Protein AF-A0A0A9HDL9-F1 (afdb_monomer_lite)

Foldseek 3Di:
DFDFDDDDPDTQGQLNVLVVVLVPDPPVCVVVSVCCVVPDDSVPFGPCVVVVNPPGPD

Secondary structure (DSSP, 8-state):
-PPPEESSSSEE-HHHHHHHHHHTS-GGGHHHHHHHHHHS-GGG--HHHHTT-SS---

Sequence (58 aa):
MHSMITLSDEDVDEQKAVEKLLRVTPKRYNQIALSIETLLDLSELCIEEVTGKAQGCR

Structure (mmCIF, N/CA/C/O backbone):
data_AF-A0A0A9HDL9-F1
#
_entry.id   AF-A0A0A9HDL9-F1
#
loop_
_atom_site.group_PDB
_atom_site.id
_atom_site.type_symbol
_atom_site.label_atom_id
_atom_site.label_alt_id
_atom_site.label_comp_id
_atom_site.label_asym_id
_atom_site.label_entity_id
_atom_site.label_seq_id
_atom_site.pdbx_PDB_ins_code
_atom_site.Cartn_x
_atom_site.Cartn_y
_atom_site.Cartn_z
_atom_site.occupancy
_atom_site.B_iso_or_equiv
_atom_site.auth_seq_id
_atom_site.auth_comp_id
_atom_site.auth_asym_id
_atom_site.auth_atom_id
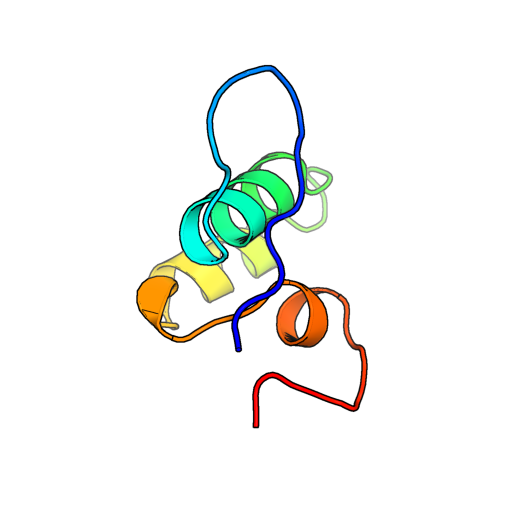_atom_site.pdbx_PDB_model_num
ATOM 1 N N . MET A 1 1 ? 2.177 5.398 -20.635 1.00 39.34 1 MET A N 1
ATOM 2 C CA . MET A 1 1 ? 2.816 6.706 -20.373 1.00 39.34 1 MET A CA 1
ATOM 3 C C . MET A 1 1 ? 2.409 7.078 -18.956 1.00 39.34 1 MET A C 1
ATOM 5 O O . MET A 1 1 ? 1.293 7.540 -18.797 1.00 39.34 1 MET A O 1
ATOM 9 N N . HIS A 1 2 ? 3.214 6.759 -17.935 1.00 47.12 2 HIS A N 1
ATOM 10 C CA . HIS A 1 2 ? 2.856 7.088 -16.547 1.00 47.12 2 HIS A CA 1
ATOM 11 C C . HIS A 1 2 ? 3.034 8.593 -16.325 1.00 47.12 2 HIS A C 1
ATOM 13 O O . HIS A 1 2 ? 4.115 9.133 -16.562 1.00 47.12 2 HIS A O 1
ATOM 19 N N . SER A 1 3 ? 1.946 9.277 -15.975 1.00 53.19 3 SER A N 1
ATOM 20 C CA . SER A 1 3 ? 1.921 10.715 -15.724 1.00 53.19 3 SER A CA 1
ATOM 21 C C . SER A 1 3 ? 2.502 11.020 -14.349 1.00 53.19 3 SER A C 1
ATOM 23 O O . SER A 1 3 ? 1.982 10.581 -13.334 1.00 53.19 3 SER A O 1
ATOM 25 N N . MET A 1 4 ? 3.576 11.797 -14.332 1.00 49.19 4 MET A N 1
ATOM 26 C CA . MET A 1 4 ? 4.316 12.181 -13.137 1.00 49.19 4 MET A CA 1
ATOM 27 C C . MET A 1 4 ? 3.588 13.309 -12.389 1.00 49.19 4 MET A C 1
ATOM 29 O O . MET A 1 4 ? 3.320 14.366 -12.964 1.00 49.19 4 MET A O 1
ATOM 33 N N . ILE A 1 5 ? 3.251 13.088 -11.114 1.00 53.38 5 ILE A N 1
ATOM 34 C CA . ILE A 1 5 ? 2.619 14.090 -10.244 1.00 53.38 5 ILE A CA 1
ATOM 35 C C . ILE A 1 5 ? 3.703 14.699 -9.349 1.00 53.38 5 ILE A C 1
ATOM 37 O O . ILE A 1 5 ? 4.252 14.038 -8.474 1.00 53.38 5 ILE A O 1
ATOM 41 N N . THR A 1 6 ? 4.012 15.980 -9.545 1.00 45.62 6 THR A N 1
ATOM 42 C CA . THR A 1 6 ? 5.054 16.685 -8.786 1.00 45.62 6 THR A CA 1
ATOM 43 C C . THR A 1 6 ? 4.507 17.214 -7.459 1.00 45.62 6 THR A C 1
ATOM 45 O O . THR A 1 6 ? 3.827 18.243 -7.421 1.00 45.62 6 THR A O 1
ATOM 48 N N . LEU A 1 7 ? 4.828 16.543 -6.355 1.00 53.34 7 LEU A N 1
ATOM 49 C CA . LEU A 1 7 ? 4.669 17.080 -5.005 1.00 53.34 7 LEU A CA 1
ATOM 50 C C . LEU A 1 7 ? 6.058 17.115 -4.357 1.00 53.34 7 LEU A C 1
ATOM 52 O O . LEU A 1 7 ? 6.539 16.094 -3.881 1.00 53.34 7 LEU A O 1
ATOM 56 N N . SER A 1 8 ? 6.660 18.314 -4.322 1.00 53.19 8 SER A N 1
ATOM 57 C CA . SER A 1 8 ? 7.969 18.659 -3.722 1.00 53.19 8 SER A CA 1
ATOM 58 C C . SER A 1 8 ? 9.198 17.996 -4.360 1.00 53.19 8 SER A C 1
ATOM 60 O O . SER A 1 8 ? 9.581 16.949 -3.878 1.00 53.19 8 SER A O 1
ATOM 62 N N . ASP A 1 9 ? 9.805 18.647 -5.371 1.00 55.78 9 ASP A N 1
ATOM 63 C CA . ASP A 1 9 ? 11.159 18.487 -5.991 1.00 55.78 9 ASP A CA 1
ATOM 64 C C . ASP A 1 9 ? 11.741 17.076 -6.256 1.00 55.78 9 ASP A C 1
ATOM 66 O O . ASP A 1 9 ? 12.784 16.937 -6.885 1.00 55.78 9 ASP A O 1
ATOM 70 N N . GLU A 1 10 ? 11.059 16.023 -5.838 1.00 65.69 10 GLU A N 1
ATOM 71 C CA . GLU A 1 10 ? 11.345 14.631 -6.102 1.00 65.69 10 GLU A CA 1
ATOM 72 C C . GLU A 1 10 ? 10.203 14.098 -6.957 1.00 65.69 10 GLU A C 1
ATOM 74 O O . GLU A 1 10 ? 9.019 14.256 -6.639 1.00 65.69 10 GLU A O 1
ATOM 79 N N . ASP A 1 11 ? 10.570 13.464 -8.061 1.00 69.75 11 ASP A N 1
ATOM 80 C CA . ASP A 1 11 ? 9.630 12.753 -8.903 1.00 69.75 11 ASP A CA 1
ATOM 81 C C . ASP A 1 11 ? 8.936 11.659 -8.075 1.00 69.75 11 ASP A C 1
ATOM 83 O O . ASP A 1 11 ? 9.561 10.698 -7.606 1.00 69.75 11 ASP A O 1
ATOM 87 N N . VAL A 1 12 ? 7.630 11.825 -7.857 1.00 81.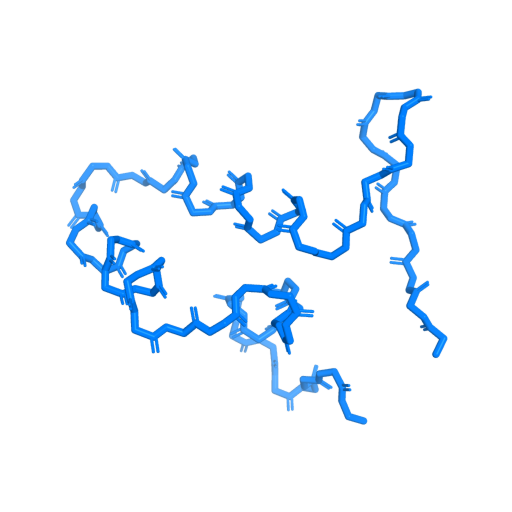31 12 VAL A N 1
ATOM 88 C CA . VAL A 1 12 ? 6.793 10.825 -7.194 1.00 81.31 12 VAL A CA 1
ATOM 89 C C . VAL A 1 12 ? 6.302 9.860 -8.266 1.00 81.31 12 VAL A C 1
ATOM 91 O O . VAL A 1 12 ? 5.498 10.223 -9.124 1.00 81.31 12 VAL A O 1
ATOM 94 N N . ASP A 1 13 ? 6.821 8.635 -8.228 1.00 88.50 13 ASP A N 1
ATOM 95 C CA . ASP A 1 13 ? 6.302 7.522 -9.020 1.00 88.50 13 ASP A CA 1
ATOM 96 C C . ASP A 1 13 ? 4.954 7.015 -8.465 1.00 88.50 13 ASP A C 1
ATOM 98 O O . ASP A 1 13 ? 4.574 7.318 -7.330 1.00 88.50 13 ASP A O 1
ATOM 102 N N . GLU A 1 14 ? 4.203 6.270 -9.282 1.00 91.25 14 GLU A N 1
ATOM 103 C CA . GLU A 1 14 ? 2.854 5.787 -8.937 1.00 91.25 14 GLU A CA 1
ATOM 104 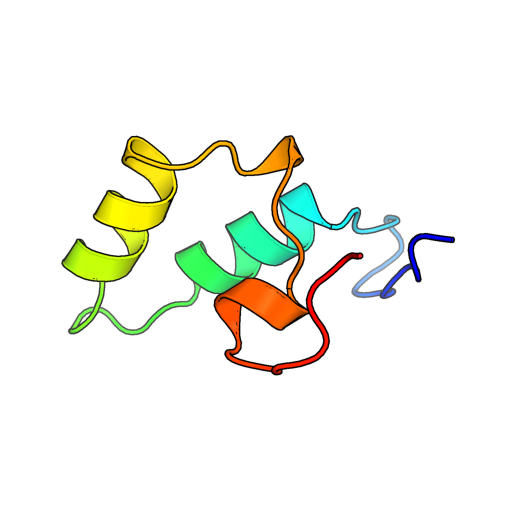C C . GLU A 1 14 ? 2.838 4.982 -7.634 1.00 91.25 14 GLU A C 1
ATOM 106 O O . GLU A 1 14 ? 1.989 5.224 -6.773 1.00 91.25 14 GLU A O 1
ATOM 111 N N . GLN A 1 15 ? 3.825 4.105 -7.435 1.00 93.12 15 GLN A N 1
ATOM 112 C CA . GLN A 1 15 ? 3.938 3.316 -6.213 1.00 93.12 15 GLN A CA 1
ATOM 113 C C . GLN A 1 15 ? 4.059 4.230 -4.985 1.00 93.12 15 GLN A C 1
ATOM 115 O O . GLN A 1 15 ? 3.284 4.098 -4.035 1.00 93.12 15 GLN A O 1
ATOM 120 N N . LYS A 1 16 ? 4.978 5.205 -5.001 1.00 92.62 16 LYS A N 1
ATOM 121 C CA . LYS A 1 16 ? 5.138 6.169 -3.898 1.00 92.62 16 LYS A CA 1
ATOM 122 C C . LYS A 1 16 ? 3.882 7.000 -3.671 1.00 92.62 16 LYS A C 1
ATOM 124 O O . LYS A 1 16 ? 3.561 7.330 -2.525 1.00 92.62 16 LYS A O 1
ATOM 129 N N . ALA A 1 17 ? 3.170 7.361 -4.735 1.00 92.56 17 ALA A N 1
ATOM 130 C CA . ALA A 1 17 ? 1.916 8.089 -4.619 1.00 92.56 17 ALA A CA 1
ATOM 131 C C . ALA A 1 17 ? 0.851 7.234 -3.909 1.00 92.56 17 ALA A C 1
ATOM 133 O O . ALA A 1 17 ? 0.216 7.710 -2.961 1.00 92.56 17 ALA A O 1
ATOM 134 N N . VAL A 1 18 ? 0.697 5.968 -4.307 1.00 94.31 18 VAL A N 1
ATOM 135 C CA . VAL A 1 18 ? -0.224 5.004 -3.685 1.00 94.31 18 VAL A CA 1
ATOM 136 C C . VAL A 1 18 ? 0.134 4.769 -2.218 1.00 94.31 18 VAL A C 1
ATOM 138 O O . VAL A 1 18 ? -0.726 4.921 -1.350 1.00 94.31 18 VAL A O 1
ATOM 141 N N . GLU A 1 19 ? 1.403 4.504 -1.906 1.00 94.75 19 GLU A N 1
ATOM 142 C CA . GLU A 1 19 ? 1.890 4.362 -0.528 1.00 94.75 19 GLU A CA 1
ATOM 143 C C . GLU A 1 19 ? 1.563 5.604 0.312 1.00 94.75 19 GLU A C 1
ATOM 145 O O . GLU A 1 19 ? 1.087 5.516 1.450 1.00 94.75 19 GLU A O 1
ATOM 150 N N . LYS A 1 20 ? 1.772 6.798 -0.255 1.00 94.00 20 LYS A N 1
ATOM 151 C CA . LYS A 1 20 ? 1.465 8.053 0.426 1.00 94.00 20 LYS A CA 1
ATOM 152 C C . LYS A 1 20 ? -0.029 8.192 0.700 1.00 94.00 20 LYS A C 1
ATOM 154 O O . LYS A 1 20 ? -0.387 8.611 1.804 1.00 94.00 20 LYS A O 1
ATOM 159 N N . LEU A 1 21 ? -0.880 7.846 -0.266 1.00 93.56 21 LEU A N 1
ATOM 160 C CA . LEU A 1 21 ? -2.336 7.885 -0.137 1.00 93.56 21 LEU A CA 1
ATOM 161 C C . LEU A 1 21 ? -2.824 6.942 0.972 1.00 93.56 21 LEU A C 1
ATOM 163 O O . LEU A 1 21 ? -3.590 7.355 1.848 1.00 93.56 21 LEU A O 1
ATOM 167 N N . LEU A 1 22 ? -2.334 5.700 0.985 1.00 95.50 22 LEU A N 1
ATOM 168 C CA . LEU A 1 22 ? -2.669 4.720 2.019 1.00 95.50 22 LEU A CA 1
ATOM 169 C C . LEU A 1 22 ? -2.211 5.203 3.401 1.00 95.50 22 LEU A C 1
ATOM 171 O O . LEU A 1 22 ? -2.994 5.182 4.351 1.00 95.50 22 LEU A O 1
ATOM 175 N N . ARG A 1 23 ? -1.016 5.796 3.505 1.00 94.81 23 ARG A N 1
ATOM 176 C CA . ARG A 1 23 ? -0.485 6.332 4.769 1.00 94.81 23 ARG A CA 1
ATOM 177 C C . ARG A 1 23 ? -1.274 7.514 5.344 1.00 94.81 23 ARG A C 1
ATOM 179 O O . ARG A 1 23 ? -1.313 7.675 6.564 1.00 94.81 23 ARG A O 1
ATOM 186 N N . VAL A 1 24 ? -1.871 8.367 4.507 1.00 94.69 24 VAL A N 1
ATOM 187 C CA . VAL A 1 24 ? -2.685 9.516 4.972 1.00 94.69 24 VAL A CA 1
ATOM 188 C C . VAL A 1 24 ? -4.155 9.156 5.210 1.00 94.69 24 VAL A C 1
ATOM 190 O O . VAL A 1 24 ? -4.953 10.020 5.584 1.00 94.69 24 VAL A O 1
ATOM 193 N N . THR A 1 25 ? -4.522 7.888 5.022 1.00 93.56 25 THR A N 1
ATOM 194 C CA . THR A 1 25 ? -5.890 7.404 5.204 1.00 93.56 25 THR A CA 1
ATOM 195 C C . THR A 1 25 ? -6.367 7.617 6.654 1.00 93.56 25 THR A C 1
ATOM 197 O O . THR A 1 25 ? -5.639 7.319 7.605 1.00 93.56 25 THR A O 1
ATOM 200 N N . PRO A 1 26 ? -7.598 8.131 6.882 1.00 96.81 26 PRO A N 1
ATOM 201 C CA . PRO A 1 26 ? -8.135 8.307 8.229 1.00 96.81 26 PRO A CA 1
ATOM 202 C C . PRO A 1 26 ? -8.150 7.004 9.035 1.00 96.81 26 PRO A C 1
ATOM 204 O O . PRO A 1 26 ? -8.554 5.966 8.519 1.00 96.81 26 PRO A O 1
ATOM 207 N N . LYS A 1 27 ? -7.858 7.085 10.343 1.00 95.25 27 LYS A N 1
ATOM 208 C CA . LYS A 1 27 ? -7.729 5.917 11.245 1.00 95.25 27 LYS A CA 1
ATOM 209 C C . LYS A 1 27 ? -8.865 4.893 11.159 1.00 95.25 27 LYS A C 1
ATOM 211 O O . LYS A 1 27 ? -8.631 3.697 11.299 1.00 95.25 27 LYS A O 1
ATOM 216 N N . ARG A 1 28 ? -10.097 5.356 10.921 1.00 97.44 28 ARG A N 1
ATOM 217 C CA . ARG A 1 28 ? -11.286 4.497 10.777 1.00 97.44 28 ARG A CA 1
ATOM 218 C C . ARG A 1 28 ? -11.229 3.543 9.574 1.00 97.44 28 ARG A C 1
ATOM 220 O O . ARG A 1 28 ? -12.011 2.605 9.531 1.00 97.44 28 ARG A O 1
ATOM 227 N N . TYR A 1 29 ? -10.315 3.766 8.631 1.00 96.94 29 TYR A N 1
ATOM 228 C CA . TYR A 1 29 ? -10.091 2.920 7.459 1.00 96.94 29 TYR A CA 1
ATOM 229 C C . TYR A 1 29 ? -8.712 2.237 7.470 1.00 96.94 29 TYR A C 1
ATOM 231 O O . TYR A 1 29 ? -8.332 1.641 6.468 1.00 96.94 29 TYR A O 1
ATOM 239 N N . ASN A 1 30 ? -7.972 2.266 8.588 1.00 95.25 30 ASN A N 1
ATOM 240 C CA . ASN A 1 30 ? -6.636 1.657 8.679 1.00 95.25 30 ASN A CA 1
ATOM 241 C C . ASN A 1 30 ? -6.626 0.178 8.291 1.00 95.25 30 ASN A C 1
ATOM 243 O O . ASN A 1 30 ? -5.682 -0.283 7.668 1.00 95.25 30 ASN A O 1
ATOM 247 N N . GLN A 1 31 ? -7.674 -0.567 8.647 1.00 97.69 31 GLN A N 1
ATOM 248 C CA . GLN A 1 31 ? -7.766 -1.979 8.288 1.00 97.69 31 GLN A CA 1
ATOM 249 C C . GLN A 1 31 ? -7.859 -2.182 6.771 1.00 97.69 31 GLN A C 1
ATOM 251 O O . GLN A 1 31 ? -7.289 -3.134 6.247 1.00 97.69 31 GLN A O 1
ATOM 256 N N . ILE A 1 32 ? -8.550 -1.281 6.067 1.00 95.75 32 ILE A N 1
ATOM 257 C CA . ILE A 1 32 ? -8.661 -1.321 4.607 1.00 95.75 32 ILE A CA 1
ATOM 258 C C . ILE A 1 32 ? -7.309 -0.964 3.987 1.00 95.75 32 ILE A C 1
ATOM 260 O O . ILE A 1 32 ? -6.830 -1.717 3.148 1.00 95.75 32 ILE A O 1
ATOM 264 N N . ALA A 1 33 ? -6.663 0.111 4.452 1.00 96.38 33 ALA A N 1
ATOM 265 C CA . ALA A 1 33 ? -5.327 0.490 3.986 1.00 96.38 33 ALA A CA 1
ATOM 266 C C . ALA A 1 33 ? -4.307 -0.646 4.190 1.00 96.38 33 ALA A C 1
ATOM 268 O O . ALA A 1 33 ? -3.639 -1.042 3.243 1.00 96.38 33 ALA A O 1
ATOM 269 N N . LEU A 1 34 ? -4.283 -1.257 5.380 1.00 96.44 34 LEU A N 1
ATOM 270 C CA . LEU A 1 34 ? -3.411 -2.393 5.687 1.00 96.44 34 LEU A CA 1
ATOM 271 C C . LEU A 1 34 ? -3.705 -3.606 4.797 1.00 96.44 34 LEU A C 1
ATOM 273 O O . LEU A 1 34 ? -2.786 -4.298 4.371 1.00 96.44 34 LEU A O 1
ATOM 277 N N . SER A 1 35 ? -4.982 -3.880 4.518 1.00 97.50 35 SER A N 1
ATOM 278 C CA . SER A 1 35 ? -5.364 -4.985 3.633 1.00 97.50 35 SER A CA 1
ATOM 279 C C . SER A 1 35 ? -4.864 -4.749 2.209 1.00 97.50 35 SER A C 1
ATOM 281 O O . SER A 1 35 ? -4.389 -5.689 1.587 1.00 97.50 35 SER A O 1
ATOM 283 N N . ILE A 1 36 ? -4.914 -3.511 1.710 1.00 95.44 36 ILE A N 1
ATOM 284 C CA . ILE A 1 36 ? -4.361 -3.145 0.398 1.00 95.44 36 ILE A CA 1
ATOM 285 C C . ILE A 1 36 ? -2.840 -3.343 0.386 1.00 95.44 36 ILE A C 1
ATOM 287 O O . ILE A 1 36 ? -2.344 -4.054 -0.479 1.00 95.44 36 ILE A O 1
ATOM 291 N N . GLU A 1 37 ? -2.126 -2.800 1.378 1.00 95.12 37 GLU A N 1
ATOM 292 C CA . GLU A 1 37 ? -0.664 -2.942 1.510 1.00 95.12 37 GLU A CA 1
ATOM 293 C C . GLU A 1 37 ? -0.210 -4.404 1.639 1.00 95.12 37 GLU A C 1
ATOM 295 O O . GLU A 1 37 ? 0.881 -4.757 1.204 1.00 95.12 37 GLU A O 1
ATOM 300 N N . THR A 1 38 ? -1.029 -5.259 2.258 1.00 96.25 38 THR A N 1
ATOM 301 C CA . THR A 1 38 ? -0.669 -6.662 2.513 1.00 96.25 38 THR A CA 1
ATOM 302 C C . THR A 1 38 ? -1.027 -7.581 1.346 1.00 96.25 38 THR A C 1
ATOM 304 O O . THR A 1 38 ? -0.343 -8.577 1.121 1.00 96.25 38 THR A O 1
ATOM 307 N N . LEU A 1 39 ? -2.139 -7.312 0.657 1.00 97.19 39 LEU A N 1
ATOM 308 C CA . LEU A 1 39 ? -2.716 -8.244 -0.316 1.00 97.19 39 LEU A CA 1
ATOM 309 C C . LEU A 1 39 ? -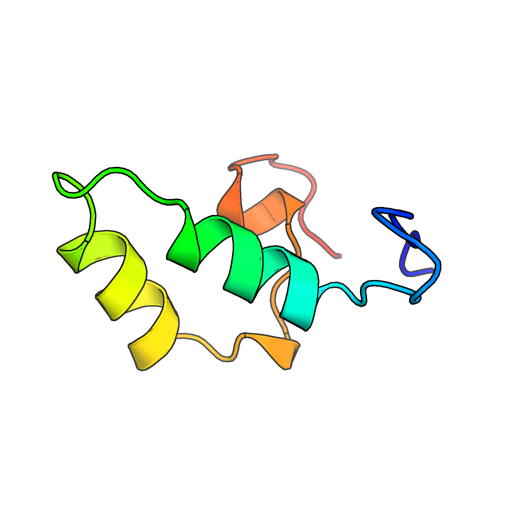2.377 -7.903 -1.767 1.00 97.19 39 LEU A C 1
ATOM 311 O O . LEU A 1 39 ? -2.449 -8.799 -2.606 1.00 97.19 39 LEU A O 1
ATOM 315 N N . LEU A 1 40 ? -2.062 -6.643 -2.075 1.00 94.25 40 LEU A N 1
ATOM 316 C CA . LEU A 1 40 ? -1.811 -6.183 -3.440 1.00 94.25 40 LEU A CA 1
ATOM 317 C C . LEU A 1 40 ? -0.342 -5.804 -3.637 1.00 94.25 40 LEU A C 1
ATOM 319 O O . LEU A 1 40 ? 0.322 -5.337 -2.715 1.00 94.25 40 LEU A O 1
ATOM 323 N N . ASP A 1 41 ? 0.147 -5.982 -4.863 1.00 94.44 41 ASP A N 1
ATOM 324 C CA . ASP A 1 41 ? 1.453 -5.472 -5.267 1.00 94.44 41 ASP A CA 1
ATOM 325 C C . ASP A 1 41 ? 1.331 -3.982 -5.601 1.00 94.44 41 ASP A C 1
ATOM 327 O O . ASP A 1 41 ? 0.761 -3.611 -6.626 1.00 94.44 41 ASP A O 1
ATOM 331 N N . LEU A 1 42 ? 1.848 -3.122 -4.720 1.00 92.75 42 LEU A N 1
ATOM 332 C CA . LEU A 1 42 ? 1.768 -1.670 -4.893 1.00 92.75 42 LEU A CA 1
ATOM 333 C C . LEU A 1 42 ? 2.555 -1.169 -6.113 1.00 92.75 42 LEU A C 1
ATOM 335 O O . LEU A 1 42 ? 2.287 -0.061 -6.567 1.00 92.75 42 LEU A O 1
ATOM 339 N N . SER A 1 43 ? 3.501 -1.955 -6.641 1.00 91.81 43 SER A N 1
ATOM 340 C CA . SER A 1 43 ? 4.262 -1.583 -7.842 1.00 91.81 43 SER A CA 1
ATOM 341 C C . SER A 1 43 ? 3.446 -1.694 -9.136 1.00 91.81 43 SER A C 1
ATOM 343 O O . SER A 1 43 ? 3.787 -1.061 -10.133 1.00 91.81 43 SER A O 1
ATOM 345 N N . GLU A 1 44 ? 2.337 -2.437 -9.094 1.00 91.94 44 GLU A N 1
ATOM 346 C CA . GLU A 1 44 ? 1.402 -2.635 -10.207 1.00 91.94 44 GLU A CA 1
ATOM 347 C C . GLU A 1 44 ? 0.127 -1.783 -10.059 1.00 91.94 44 GLU A C 1
ATOM 349 O O . GLU A 1 44 ? -0.756 -1.846 -10.913 1.00 91.94 44 GLU A O 1
ATOM 354 N N . LEU A 1 45 ? 0.004 -1.008 -8.973 1.00 90.75 45 LEU A N 1
ATOM 355 C CA . LEU A 1 4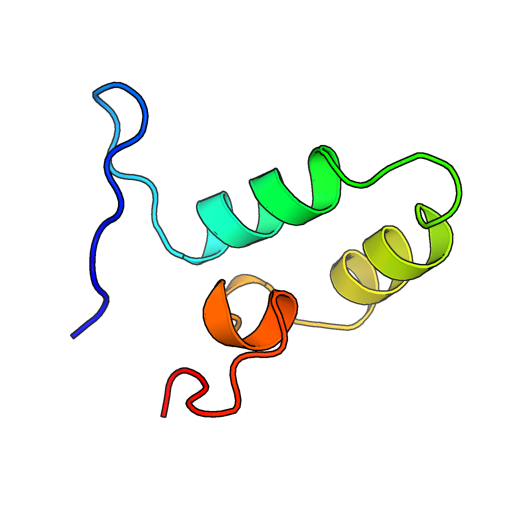5 ? -1.147 -0.146 -8.710 1.00 90.75 45 LEU A CA 1
ATOM 356 C C . LEU A 1 45 ? -0.872 1.301 -9.103 1.00 90.75 45 LEU A C 1
ATOM 358 O O . LEU A 1 45 ? 0.201 1.842 -8.842 1.00 90.75 45 LEU A O 1
ATOM 362 N N . CYS A 1 46 ? -1.912 1.964 -9.600 1.00 89.19 46 CYS A N 1
ATOM 363 C CA . CYS A 1 46 ? -1.915 3.407 -9.799 1.00 89.19 46 CYS A CA 1
ATOM 364 C C . CYS A 1 46 ? -2.901 4.126 -8.878 1.00 89.19 46 CYS A C 1
ATOM 366 O O . CYS A 1 46 ? -3.895 3.567 -8.397 1.00 89.19 46 CYS A O 1
ATOM 368 N N . ILE A 1 47 ? -2.671 5.425 -8.677 1.00 90.38 47 ILE A N 1
ATOM 369 C CA . ILE A 1 47 ? -3.527 6.282 -7.841 1.00 90.38 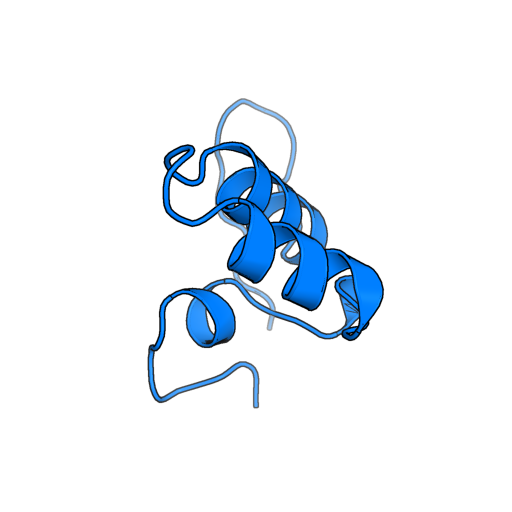47 ILE A CA 1
ATOM 370 C C . ILE A 1 47 ? -5.000 6.236 -8.256 1.00 90.38 47 ILE A C 1
ATOM 372 O O . ILE A 1 47 ? -5.901 6.295 -7.414 1.00 90.38 47 ILE A O 1
ATOM 376 N N . GLU A 1 48 ? -5.268 6.132 -9.549 1.00 89.94 48 GLU A N 1
ATOM 377 C CA . GLU A 1 48 ? -6.617 6.122 -10.112 1.00 89.94 48 GLU A CA 1
ATOM 378 C C . GLU A 1 48 ? -7.421 4.904 -9.643 1.00 89.94 48 GLU A C 1
ATOM 380 O O . GLU A 1 48 ? -8.587 5.038 -9.262 1.00 89.94 48 GLU A O 1
ATOM 385 N N . GLU A 1 49 ? -6.782 3.740 -9.555 1.00 90.00 49 GLU A N 1
ATOM 386 C CA . GLU A 1 49 ? -7.412 2.495 -9.111 1.00 90.00 49 GLU A CA 1
ATOM 387 C C . GLU A 1 49 ? -7.755 2.548 -7.620 1.00 90.00 49 GLU A C 1
ATOM 389 O O . GLU A 1 49 ? -8.847 2.152 -7.208 1.00 90.00 49 GLU A O 1
ATOM 394 N N . VAL A 1 50 ? -6.864 3.125 -6.809 1.00 90.19 50 VAL A N 1
ATOM 395 C CA . VAL A 1 50 ? -7.053 3.255 -5.354 1.00 90.19 50 VAL A CA 1
ATOM 396 C C . VAL A 1 50 ? -8.055 4.363 -5.002 1.00 90.19 50 VAL A C 1
ATOM 398 O O . VAL A 1 50 ? -8.761 4.278 -3.997 1.00 90.19 50 VAL A O 1
ATOM 401 N N . THR A 1 51 ? -8.172 5.394 -5.842 1.00 89.56 51 THR A N 1
ATOM 402 C CA . THR A 1 51 ? -9.154 6.482 -5.676 1.00 89.56 51 THR A CA 1
ATOM 403 C C . THR A 1 51 ? -10.521 6.180 -6.302 1.00 89.56 51 THR A C 1
ATOM 405 O O . THR A 1 51 ? -11.451 6.977 -6.152 1.00 89.56 51 THR A O 1
ATOM 408 N N . GLY A 1 52 ? -10.682 5.022 -6.956 1.00 82.25 52 GLY A N 1
ATOM 409 C CA . GLY A 1 52 ? -11.954 4.554 -7.517 1.00 82.25 52 GLY A CA 1
ATOM 410 C C . GLY A 1 52 ? -12.320 5.169 -8.872 1.00 82.25 52 GLY A C 1
ATOM 411 O O . GLY A 1 52 ? -13.497 5.201 -9.241 1.00 82.25 52 GLY A O 1
ATOM 412 N N . LYS A 1 53 ? -11.342 5.680 -9.626 1.00 77.19 53 LYS A N 1
ATOM 413 C CA . LYS A 1 53 ? -11.531 6.145 -11.005 1.00 77.19 53 LYS A CA 1
ATOM 414 C C . LYS A 1 53 ? -11.585 4.925 -11.931 1.00 77.19 53 LYS A C 1
ATOM 416 O O . LYS A 1 53 ? -10.675 4.113 -11.966 1.00 77.19 53 LYS A O 1
ATOM 421 N N . ALA A 1 54 ? -12.679 4.792 -12.686 1.00 64.38 54 ALA A N 1
ATOM 422 C CA . ALA A 1 54 ? -12.962 3.611 -13.516 1.00 64.38 54 ALA A CA 1
ATOM 423 C C . ALA A 1 54 ? -12.086 3.477 -14.782 1.00 64.38 54 ALA A C 1
ATOM 425 O O . ALA A 1 54 ? -12.176 2.473 -15.484 1.00 64.38 54 ALA A O 1
ATOM 426 N N . GLN A 1 55 ? -11.261 4.480 -15.084 1.00 66.69 55 GLN A N 1
ATOM 427 C CA . GLN A 1 55 ? -10.137 4.357 -16.010 1.00 66.69 55 GLN A CA 1
ATOM 428 C C . GLN A 1 55 ? -8.923 4.031 -15.142 1.00 66.69 55 GLN A C 1
ATOM 430 O O . GLN A 1 55 ? -8.269 4.938 -14.647 1.00 66.69 55 GLN A O 1
ATOM 435 N N . GLY A 1 56 ? -8.733 2.747 -14.830 1.00 64.06 56 GLY A N 1
ATOM 436 C CA . GLY A 1 56 ? -7.500 2.274 -14.195 1.00 64.06 56 GLY A CA 1
ATOM 437 C C . GLY A 1 56 ? -6.331 2.330 -15.180 1.00 64.06 56 GLY A C 1
ATOM 438 O O . GLY A 1 56 ? -6.536 2.648 -16.351 1.00 64.06 56 GLY A O 1
ATOM 439 N N . CYS A 1 57 ? -5.131 1.975 -14.721 1.00 64.81 57 CYS A N 1
ATOM 440 C CA . CYS A 1 57 ? -3.850 2.107 -15.431 1.00 64.81 57 CYS A CA 1
ATOM 441 C C . CYS A 1 57 ? -3.657 1.205 -16.676 1.00 64.81 57 CYS A C 1
ATOM 443 O O . CYS A 1 57 ? -2.552 0.746 -16.966 1.00 64.81 57 CYS A O 1
ATOM 445 N N . ARG A 1 58 ? -4.720 0.937 -17.441 1.00 61.28 58 ARG A N 1
ATOM 446 C CA . ARG A 1 58 ? -4.708 0.072 -18.623 1.00 61.28 58 ARG A CA 1
ATOM 447 C C . ARG A 1 58 ? -4.851 0.833 -19.933 1.00 61.28 58 ARG A C 1
ATOM 449 O O . ARG A 1 58 ? -5.798 1.641 -20.049 1.00 61.28 58 ARG A O 1
#

Radius of gyration: 11.65 Å; chains: 1; bounding box: 24×27×32 Å

pLDDT: mean 82.85, std 17.17, range [39.34, 97.69]

Organism: Arundo donax (NCBI:txid35708)